Protein AF-A0A7W1W6Q8-F1 (afdb_monomer)

Sequence (133 aa):
MLDDGNVAHKLDLYVPNGTTSPVPLIVWIHGGWQNGDKSLGPNSHPLRYARSGYAVASINYRLSGEAIFPAQIYDCKAAIRWLRANASQYNLDVTRFGVWGQSAGGHLASLVGTSNDVTDLEGTLGGNLQYSS

pLDDT: mean 93.13, std 8.3, range [59.94, 98.56]

Structure (mmCIF, N/CA/C/O backbone):
data_AF-A0A7W1W6Q8-F1
#
_entry.id   AF-A0A7W1W6Q8-F1
#
loop_
_atom_site.group_PDB
_atom_site.id
_atom_site.type_symbol
_atom_site.label_atom_id
_atom_site.label_alt_id
_atom_site.label_comp_id
_atom_site.label_asym_id
_atom_site.label_entity_id
_atom_site.label_seq_id
_atom_site.pdbx_PDB_ins_code
_atom_site.Cartn_x
_atom_site.Cartn_y
_atom_site.Cartn_z
_atom_site.occupancy
_atom_site.B_iso_or_equiv
_atom_site.auth_seq_id
_atom_site.auth_comp_id
_atom_site.auth_asym_id
_atom_site.auth_atom_id
_atom_site.pdbx_PDB_model_num
ATOM 1 N N . MET A 1 1 ? 5.707 -9.674 4.293 1.00 88.75 1 MET A N 1
ATOM 2 C CA . MET A 1 1 ? 4.317 -9.769 3.818 1.00 88.75 1 MET A CA 1
ATOM 3 C C . MET A 1 1 ? 4.178 -11.060 3.047 1.00 88.75 1 MET A C 1
ATOM 5 O O . MET A 1 1 ? 3.430 -11.918 3.491 1.00 88.75 1 MET A O 1
ATOM 9 N N . LEU A 1 2 ? 4.924 -11.215 1.951 1.00 89.56 2 LEU A N 1
ATOM 10 C CA . LEU A 1 2 ? 5.010 -12.491 1.246 1.00 89.56 2 LEU A CA 1
ATOM 11 C C . LEU A 1 2 ? 6.128 -13.329 1.859 1.00 89.56 2 LEU A C 1
ATOM 13 O O . LEU A 1 2 ? 7.128 -12.778 2.324 1.00 89.56 2 LEU A O 1
ATOM 17 N N . ASP A 1 3 ? 5.920 -14.640 1.894 1.00 89.31 3 ASP A N 1
ATOM 18 C CA . ASP A 1 3 ? 6.892 -15.616 2.387 1.00 89.31 3 ASP A CA 1
ATOM 19 C C . ASP A 1 3 ? 7.646 -16.252 1.210 1.00 89.31 3 ASP A C 1
ATOM 21 O O . ASP A 1 3 ? 7.658 -17.462 1.016 1.00 89.31 3 ASP A O 1
ATOM 25 N N . ASP A 1 4 ? 8.201 -15.403 0.344 1.00 92.19 4 ASP A N 1
ATOM 26 C CA . ASP A 1 4 ? 8.911 -15.797 -0.882 1.00 92.19 4 ASP A CA 1
ATOM 27 C C . ASP A 1 4 ? 10.416 -15.485 -0.829 1.00 92.19 4 ASP A C 1
ATOM 29 O O . ASP A 1 4 ? 11.130 -15.605 -1.822 1.00 92.19 4 ASP A O 1
ATOM 33 N N . GLY A 1 5 ? 10.905 -15.051 0.335 1.00 91.50 5 GLY A N 1
ATOM 34 C CA . GLY A 1 5 ? 12.295 -14.656 0.544 1.00 91.50 5 GLY A CA 1
ATOM 35 C C . GLY A 1 5 ? 12.681 -13.302 -0.064 1.00 91.50 5 GLY A C 1
ATOM 36 O O . GLY A 1 5 ? 13.779 -12.821 0.223 1.00 91.50 5 GLY A O 1
ATOM 37 N N . ASN A 1 6 ? 11.807 -12.637 -0.829 1.00 94.25 6 ASN A N 1
ATOM 38 C CA . ASN A 1 6 ? 12.125 -11.360 -1.456 1.00 94.25 6 ASN A CA 1
ATOM 39 C C . ASN A 1 6 ? 11.961 -10.200 -0.461 1.00 94.25 6 ASN A C 1
ATOM 41 O O . ASN A 1 6 ? 10.875 -9.918 0.053 1.00 94.25 6 ASN A O 1
ATOM 45 N N . VAL A 1 7 ? 13.053 -9.479 -0.196 1.00 94.69 7 VAL A N 1
ATOM 46 C CA . VAL A 1 7 ? 13.039 -8.303 0.687 1.00 94.69 7 VAL A CA 1
ATOM 47 C C . VAL A 1 7 ? 12.128 -7.192 0.165 1.00 94.69 7 VAL A C 1
ATOM 49 O O . VAL A 1 7 ? 11.546 -6.473 0.979 1.00 94.69 7 VAL A O 1
ATOM 52 N N . ALA A 1 8 ? 11.938 -7.097 -1.154 1.00 95.94 8 ALA A N 1
ATOM 53 C CA . ALA A 1 8 ? 11.040 -6.142 -1.791 1.00 95.94 8 ALA A CA 1
ATOM 54 C C . ALA A 1 8 ? 9.565 -6.364 -1.412 1.00 95.94 8 ALA A C 1
ATOM 56 O O . ALA A 1 8 ? 8.764 -5.440 -1.472 1.00 95.94 8 ALA A O 1
ATOM 57 N N . HIS A 1 9 ? 9.203 -7.566 -0.954 1.00 97.25 9 HIS A N 1
ATOM 58 C CA . HIS A 1 9 ? 7.842 -7.925 -0.544 1.00 97.25 9 HIS A CA 1
ATOM 59 C C . HIS A 1 9 ? 7.676 -7.942 0.988 1.00 97.25 9 HIS A C 1
ATOM 61 O O . HIS A 1 9 ? 6.878 -8.699 1.564 1.00 97.25 9 HIS A O 1
ATOM 67 N N . LYS A 1 10 ? 8.454 -7.108 1.686 1.00 97.31 10 LYS A N 1
ATOM 68 C CA . LYS A 1 10 ? 8.371 -6.896 3.138 1.00 97.31 10 LYS A CA 1
ATOM 69 C C . LYS A 1 10 ? 7.816 -5.509 3.461 1.00 97.31 10 LYS A C 1
ATOM 71 O O . LYS A 1 10 ? 7.936 -4.572 2.683 1.00 97.31 10 LYS A O 1
ATOM 76 N N . LEU A 1 11 ? 7.225 -5.392 4.644 1.00 96.62 11 LEU A N 1
ATOM 77 C CA . LEU A 1 11 ? 6.731 -4.139 5.204 1.00 96.62 11 LEU A CA 1
ATOM 78 C C . LEU A 1 11 ? 7.017 -4.102 6.704 1.00 96.62 11 LEU A C 1
ATOM 80 O O . LEU A 1 11 ? 7.168 -5.162 7.314 1.00 96.62 11 LEU A O 1
ATOM 84 N N . ASP A 1 12 ? 7.066 -2.899 7.264 1.00 94.88 12 ASP A N 1
ATOM 85 C CA . ASP A 1 12 ? 7.060 -2.655 8.706 1.00 94.88 12 ASP A CA 1
ATOM 86 C C . ASP A 1 12 ? 5.720 -2.033 9.090 1.00 94.88 12 ASP A C 1
ATOM 88 O O . ASP A 1 12 ? 5.327 -1.009 8.527 1.00 94.88 12 ASP A O 1
ATOM 92 N N . LEU A 1 13 ? 5.018 -2.655 10.038 1.00 94.62 13 LEU A N 1
ATOM 93 C CA . LEU A 1 13 ? 3.718 -2.199 10.519 1.00 94.62 13 LEU A CA 1
ATOM 94 C C . LEU A 1 13 ? 3.844 -1.668 11.949 1.00 94.62 13 LEU A C 1
ATOM 96 O O . LEU A 1 13 ? 4.228 -2.392 12.866 1.00 94.62 13 LEU A O 1
ATOM 100 N N . TYR A 1 14 ? 3.475 -0.406 12.130 1.00 93.00 14 TYR A N 1
ATOM 101 C CA . TYR A 1 14 ? 3.467 0.298 13.403 1.00 93.00 14 TYR A CA 1
ATOM 102 C C . TYR A 1 14 ? 2.017 0.517 13.823 1.00 93.00 14 TYR A C 1
ATOM 104 O O . TYR A 1 14 ? 1.295 1.285 13.186 1.00 93.00 14 TYR A O 1
ATOM 112 N N . VAL A 1 15 ? 1.591 -0.156 14.890 1.00 92.44 15 VAL A N 1
ATOM 113 C CA . VAL A 1 15 ? 0.224 -0.066 15.419 1.00 92.44 15 VAL A CA 1
ATOM 114 C C . VAL A 1 15 ? 0.255 0.670 16.763 1.00 92.44 15 VAL A C 1
ATOM 116 O O . VAL A 1 15 ? 1.090 0.336 17.607 1.00 92.44 15 VAL A O 1
ATOM 119 N N . PRO A 1 16 ? -0.613 1.672 16.996 1.00 89.88 16 PRO A N 1
ATOM 120 C CA . PRO A 1 16 ? -0.722 2.318 18.297 1.00 89.88 16 PRO A CA 1
ATOM 121 C C . PRO A 1 16 ? -1.190 1.330 19.376 1.00 89.88 16 PRO A C 1
ATOM 123 O O . PRO A 1 16 ? -2.175 0.610 19.197 1.00 89.88 16 PRO A O 1
ATOM 126 N N . ASN A 1 17 ? -0.506 1.331 20.520 1.00 85.62 17 ASN A N 1
ATOM 127 C CA . ASN A 1 17 ? -0.862 0.497 21.668 1.00 85.62 17 ASN A CA 1
ATOM 128 C C . ASN A 1 17 ? -2.122 1.013 22.381 1.00 85.62 17 ASN A C 1
ATOM 130 O O . ASN A 1 17 ? -2.407 2.209 22.367 1.00 85.62 17 ASN A O 1
ATOM 134 N N . GLY A 1 18 ? -2.834 0.114 23.069 1.00 84.12 18 GLY A N 1
ATOM 135 C CA . GLY A 1 18 ? -3.951 0.477 23.952 1.00 84.12 18 GLY A CA 1
ATOM 136 C C . GLY A 1 18 ? -5.217 0.943 23.227 1.00 84.12 18 GLY A C 1
ATOM 137 O O . GLY A 1 18 ? -6.060 1.604 23.827 1.00 84.12 18 GLY A O 1
ATOM 138 N N . THR A 1 19 ? -5.353 0.624 21.940 1.00 86.25 19 THR A N 1
ATOM 139 C CA . THR A 1 19 ? -6.538 0.965 21.148 1.00 86.25 19 THR A CA 1
ATOM 140 C C . THR A 1 19 ? -7.657 -0.044 21.411 1.00 86.25 19 THR A C 1
ATOM 142 O O . THR A 1 19 ? -7.437 -1.251 21.403 1.00 86.25 19 THR A O 1
ATOM 145 N N . THR A 1 20 ? -8.871 0.447 21.672 1.00 87.00 20 THR A N 1
ATOM 146 C CA . THR A 1 20 ? -10.065 -0.384 21.933 1.00 87.00 20 THR A CA 1
ATOM 147 C C . THR A 1 20 ? -10.972 -0.530 20.711 1.00 87.00 20 THR A C 1
ATOM 149 O O . THR A 1 20 ? -11.968 -1.245 20.752 1.00 87.00 20 THR A O 1
ATOM 152 N N . SER A 1 21 ? -10.662 0.169 19.621 1.00 93.50 21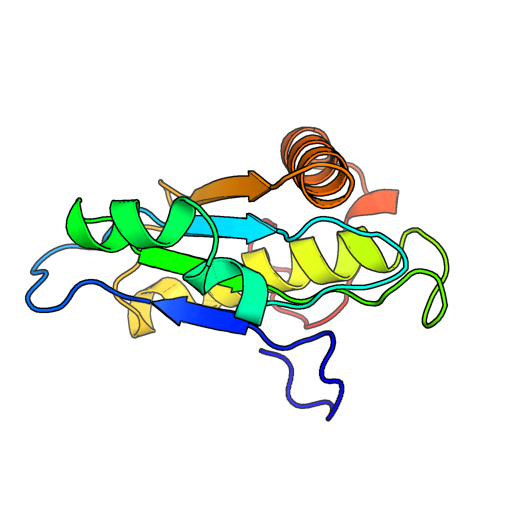 SER A N 1
ATOM 153 C CA . SER A 1 21 ? -11.414 0.147 18.364 1.00 93.50 21 SER A CA 1
ATOM 154 C C . SER A 1 21 ? -10.453 0.113 17.176 1.00 93.50 21 SER A C 1
ATOM 156 O O . SER A 1 21 ? -9.313 0.566 17.336 1.00 93.50 21 SER A O 1
ATOM 158 N N . PRO A 1 22 ? -10.885 -0.391 16.004 1.00 96.88 22 PRO A N 1
ATOM 159 C CA . PRO A 1 22 ? -10.048 -0.423 14.811 1.00 96.88 22 PRO A CA 1
ATOM 160 C C . PRO A 1 22 ? -9.522 0.961 14.419 1.00 96.88 22 PRO A C 1
ATOM 162 O O . PRO A 1 22 ? -10.265 1.950 14.409 1.00 96.88 22 PRO A O 1
ATOM 165 N N . VAL A 1 23 ? -8.231 1.036 14.094 1.00 96.69 23 VAL A N 1
ATOM 166 C CA . VAL A 1 23 ? -7.549 2.299 13.775 1.00 96.69 23 VAL A CA 1
ATOM 167 C C . VAL A 1 23 ? -7.395 2.520 12.269 1.00 96.69 23 VAL A C 1
ATOM 169 O O . VAL A 1 23 ? -7.203 1.555 11.527 1.00 96.69 23 VAL A O 1
ATOM 172 N N . PRO A 1 24 ? -7.439 3.777 11.790 1.00 97.25 24 PRO A N 1
ATOM 173 C CA . PRO A 1 24 ? -7.136 4.086 10.395 1.00 97.25 24 PRO A CA 1
ATOM 174 C C . PRO A 1 24 ? -5.672 3.755 10.069 1.00 97.25 24 PRO A C 1
ATOM 176 O O . PRO A 1 24 ? -4.803 3.873 10.934 1.00 97.25 24 PRO A O 1
ATOM 179 N N . LEU A 1 25 ? -5.387 3.382 8.821 1.00 97.44 25 LEU A N 1
ATOM 180 C CA . LEU A 1 25 ? -4.047 3.008 8.362 1.00 97.44 25 LEU A CA 1
ATOM 181 C C . LEU A 1 25 ? -3.512 4.005 7.332 1.00 97.44 25 LEU A C 1
ATOM 183 O O . LEU A 1 25 ? -4.204 4.354 6.379 1.00 97.44 25 LEU A O 1
ATOM 187 N N . ILE A 1 26 ? -2.244 4.389 7.477 1.00 95.94 26 ILE A N 1
ATOM 188 C CA . ILE A 1 26 ? -1.463 5.061 6.434 1.00 95.94 26 ILE A CA 1
ATOM 189 C C . ILE A 1 26 ? -0.472 4.056 5.844 1.00 95.94 26 ILE A C 1
ATOM 191 O O . ILE A 1 26 ? 0.419 3.577 6.544 1.00 95.94 26 ILE A O 1
ATOM 195 N N . VAL A 1 27 ? -0.591 3.768 4.551 1.00 96.81 27 VAL A N 1
ATOM 196 C CA . VAL A 1 27 ? 0.403 3.010 3.784 1.00 96.81 27 VAL A CA 1
ATOM 197 C C . VAL A 1 27 ? 1.408 3.995 3.200 1.00 96.81 27 VAL A C 1
ATOM 199 O O . VAL A 1 27 ? 1.072 4.809 2.339 1.00 96.81 27 VAL A O 1
ATOM 202 N N . TRP A 1 28 ? 2.636 3.951 3.706 1.00 96.00 28 TRP A N 1
ATOM 203 C CA . TRP A 1 28 ? 3.737 4.797 3.272 1.00 96.00 28 TRP A CA 1
ATOM 204 C C . TRP A 1 28 ? 4.598 4.107 2.212 1.00 96.00 28 TRP A C 1
ATOM 206 O O . TRP A 1 28 ? 5.085 2.995 2.426 1.00 96.00 28 TRP A O 1
ATOM 216 N N . ILE A 1 29 ? 4.838 4.814 1.108 1.00 96.62 29 ILE A N 1
ATOM 217 C CA . ILE A 1 29 ? 5.672 4.382 -0.014 1.00 96.62 29 ILE A CA 1
ATOM 218 C C . ILE A 1 29 ? 6.893 5.303 -0.106 1.00 96.62 29 ILE A C 1
ATOM 220 O O . ILE A 1 29 ? 6.770 6.510 -0.342 1.00 96.62 29 ILE A O 1
ATOM 224 N N . HIS A 1 30 ? 8.089 4.741 0.073 1.00 95.19 30 HIS A N 1
ATOM 225 C CA . HIS A 1 30 ? 9.329 5.512 -0.017 1.00 95.19 30 HIS A CA 1
ATOM 226 C C . HIS A 1 30 ? 9.604 6.009 -1.449 1.00 95.19 30 HIS A C 1
ATOM 228 O O . HIS A 1 30 ? 9.146 5.433 -2.439 1.00 95.19 30 HIS A O 1
ATOM 234 N N . GLY A 1 31 ? 10.373 7.094 -1.564 1.00 94.38 31 GLY A N 1
ATOM 235 C CA . GLY A 1 31 ? 10.875 7.589 -2.846 1.00 94.38 31 GLY A CA 1
ATOM 236 C C . GLY A 1 31 ? 12.064 6.789 -3.378 1.00 94.38 31 GLY A C 1
ATOM 237 O O . GLY A 1 31 ? 12.619 5.956 -2.671 1.00 94.38 31 GLY A O 1
ATOM 238 N N . GLY A 1 32 ? 12.460 7.099 -4.614 1.00 94.44 32 GLY A N 1
ATOM 239 C CA . GLY A 1 32 ? 13.556 6.443 -5.327 1.00 94.44 32 GLY A CA 1
ATOM 240 C C . GLY A 1 32 ? 13.125 5.177 -6.072 1.00 94.44 32 GLY A C 1
ATOM 241 O O . GLY A 1 32 ? 12.939 4.127 -5.484 1.00 94.44 32 GLY A O 1
ATOM 242 N N . TRP A 1 33 ? 13.041 5.235 -7.405 1.00 96.00 33 TRP A N 1
ATOM 243 C CA . TRP A 1 33 ? 12.847 4.008 -8.194 1.00 96.00 33 TRP A CA 1
ATOM 244 C C . TRP A 1 33 ? 14.074 3.097 -8.172 1.00 96.00 33 TRP A C 1
ATOM 246 O O . TRP A 1 33 ? 13.945 1.893 -8.335 1.00 96.00 33 TRP A O 1
ATOM 256 N N . GLN A 1 34 ? 15.262 3.674 -7.995 1.00 96.62 34 GLN A N 1
ATOM 257 C CA . GLN A 1 34 ? 16.541 2.968 -8.097 1.00 96.62 34 GLN A CA 1
ATOM 258 C C . GLN A 1 34 ? 17.147 2.621 -6.731 1.00 96.62 34 GLN A C 1
ATOM 260 O O . GLN A 1 34 ? 18.168 1.944 -6.679 1.00 96.62 34 GLN A O 1
ATOM 265 N N . ASN A 1 35 ? 16.586 3.137 -5.636 1.00 94.25 35 ASN A N 1
ATOM 266 C CA . ASN A 1 35 ? 17.120 2.984 -4.285 1.00 94.25 35 ASN A CA 1
ATOM 267 C C . ASN A 1 35 ? 16.045 3.278 -3.233 1.00 94.25 35 ASN A C 1
ATOM 269 O O . ASN A 1 35 ? 15.012 3.862 -3.543 1.00 94.25 35 ASN A O 1
ATOM 273 N N . GLY A 1 36 ? 16.345 2.932 -1.985 1.00 92.81 36 GLY A N 1
ATOM 274 C CA . GLY A 1 36 ? 15.461 3.145 -0.845 1.00 92.81 36 GLY A CA 1
ATOM 275 C C . GLY A 1 36 ? 14.785 1.858 -0.398 1.00 92.81 36 GLY A C 1
ATOM 276 O O . GLY A 1 36 ? 14.794 0.852 -1.102 1.00 92.81 36 GLY A O 1
ATOM 277 N N . ASP A 1 37 ? 14.240 1.906 0.811 1.00 94.00 37 ASP A N 1
ATOM 278 C CA . ASP A 1 37 ? 13.493 0.811 1.411 1.00 94.00 37 ASP A CA 1
ATOM 279 C C . ASP A 1 37 ? 12.542 1.342 2.505 1.00 94.00 37 ASP A C 1
ATOM 281 O O . ASP A 1 37 ? 12.495 2.535 2.835 1.00 94.00 37 ASP A O 1
ATOM 285 N N . LYS A 1 38 ? 11.785 0.427 3.105 1.00 91.25 38 LYS A N 1
ATOM 286 C CA . LYS A 1 38 ? 10.802 0.648 4.165 1.00 91.25 38 LYS A CA 1
ATOM 287 C C . LYS A 1 38 ? 11.386 1.250 5.446 1.00 91.25 38 LYS A C 1
ATOM 289 O O . LYS A 1 38 ? 10.628 1.858 6.204 1.00 91.25 38 LYS A O 1
ATOM 294 N N . SER A 1 39 ? 12.694 1.143 5.694 1.00 88.06 39 SER A N 1
ATOM 295 C CA . SER A 1 39 ? 13.357 1.756 6.858 1.00 88.06 39 SER A CA 1
ATOM 296 C C . SER A 1 39 ? 13.432 3.284 6.758 1.00 88.06 39 SER A C 1
ATOM 298 O O . SER A 1 39 ? 13.599 3.970 7.768 1.00 88.06 39 SER A O 1
ATOM 300 N N . LEU A 1 40 ? 13.205 3.844 5.564 1.00 75.81 40 LEU A N 1
ATOM 301 C CA . LEU A 1 40 ? 13.022 5.283 5.385 1.00 75.81 40 LEU A CA 1
ATOM 302 C C . LEU A 1 40 ? 11.691 5.778 5.965 1.00 75.81 40 LEU A C 1
ATOM 304 O O . LEU A 1 40 ? 11.579 6.958 6.287 1.00 75.81 40 LEU A O 1
ATOM 308 N N . GLY A 1 41 ? 10.706 4.892 6.157 1.00 63.09 41 GLY A N 1
ATOM 309 C CA . GLY A 1 41 ? 9.433 5.185 6.824 1.00 63.09 41 GLY A CA 1
ATOM 310 C C . GLY A 1 41 ? 9.627 5.817 8.208 1.00 63.09 41 GLY A C 1
ATOM 311 O O . GLY A 1 41 ? 9.126 6.916 8.446 1.00 63.09 41 GLY A O 1
ATOM 312 N N . PRO A 1 42 ? 10.418 5.193 9.095 1.00 60.25 42 PRO A N 1
ATOM 313 C CA . PRO A 1 42 ? 10.787 5.755 10.389 1.00 60.25 42 PRO A CA 1
ATOM 314 C C . PRO A 1 42 ? 11.428 7.137 10.403 1.00 60.25 42 PRO A C 1
ATOM 316 O O . PRO A 1 42 ? 11.102 7.949 11.269 1.00 60.25 42 PRO A O 1
ATOM 319 N N . ASN A 1 43 ? 12.302 7.414 9.438 1.00 60.78 43 ASN A N 1
ATOM 320 C CA . ASN A 1 43 ? 12.953 8.719 9.296 1.00 60.78 43 ASN A CA 1
ATOM 321 C C . ASN A 1 43 ? 12.084 9.729 8.532 1.00 60.78 43 ASN A C 1
ATOM 323 O O . ASN A 1 43 ? 12.405 10.916 8.455 1.00 60.78 43 ASN A O 1
ATOM 327 N N . SER A 1 44 ? 10.972 9.266 7.966 1.00 59.94 44 SER A N 1
ATOM 328 C CA . SER A 1 44 ? 10.008 10.082 7.251 1.00 59.94 44 SER A CA 1
ATOM 329 C C . SER A 1 44 ? 8.876 10.547 8.172 1.00 59.94 44 SER A C 1
ATOM 331 O O . SER A 1 44 ? 8.593 10.005 9.239 1.00 59.94 44 SER A O 1
ATOM 333 N N . HIS A 1 45 ? 8.203 11.606 7.739 1.00 66.44 45 HIS A N 1
ATOM 334 C CA . HIS A 1 45 ? 7.094 12.244 8.441 1.00 66.44 45 HIS A CA 1
ATOM 335 C C . HIS A 1 45 ? 5.964 11.291 8.933 1.00 66.44 45 HIS A C 1
ATOM 337 O O . HIS A 1 45 ? 5.424 11.564 10.002 1.00 66.44 45 HIS A O 1
ATOM 343 N N . PRO A 1 46 ? 5.598 10.186 8.250 1.00 67.62 46 PRO A N 1
ATOM 344 C CA . PRO A 1 46 ? 4.536 9.250 8.639 1.00 67.62 46 PRO A CA 1
ATOM 345 C C . PRO A 1 46 ? 4.512 8.722 10.080 1.00 67.62 46 PRO A C 1
ATOM 347 O O . PRO A 1 46 ? 3.434 8.658 10.669 1.00 67.62 46 PRO A O 1
ATOM 350 N N . LEU A 1 47 ? 5.646 8.374 10.705 1.00 71.19 47 LEU A N 1
ATOM 351 C CA . LEU A 1 47 ? 5.604 7.799 12.064 1.00 71.19 47 LEU A CA 1
ATOM 352 C C . LEU A 1 47 ? 5.060 8.765 13.123 1.00 71.19 47 LEU A C 1
ATOM 354 O O . LEU A 1 47 ? 4.594 8.334 14.178 1.00 71.19 47 LEU A O 1
ATOM 358 N N . ARG A 1 48 ? 5.053 10.077 12.856 1.00 76.31 48 ARG A N 1
ATOM 359 C CA . ARG A 1 48 ? 4.413 11.037 13.766 1.00 76.31 48 ARG A CA 1
ATOM 360 C C . ARG A 1 48 ? 2.895 10.838 13.858 1.00 76.31 48 ARG A C 1
ATOM 362 O O . ARG A 1 48 ? 2.317 11.178 14.885 1.00 76.31 48 ARG A O 1
ATOM 369 N N . TYR A 1 49 ? 2.265 10.248 12.840 1.00 78.50 49 TYR A N 1
ATOM 370 C CA . TYR A 1 49 ? 0.83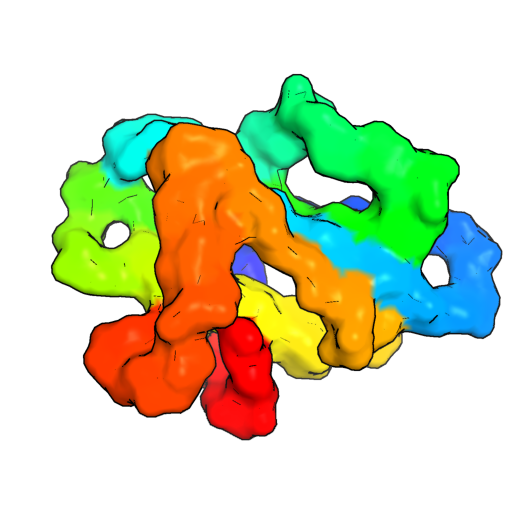1 9.947 12.853 1.00 78.50 49 TYR A CA 1
ATOM 371 C C . TYR A 1 49 ? 0.510 8.691 13.664 1.00 78.50 49 TYR A C 1
ATOM 373 O O . TYR A 1 49 ? -0.595 8.602 14.198 1.00 78.50 49 TYR A O 1
ATOM 381 N N . ALA A 1 50 ? 1.488 7.801 13.890 1.00 79.00 50 ALA A N 1
ATOM 382 C CA . ALA A 1 50 ? 1.333 6.707 14.851 1.00 79.00 50 ALA A CA 1
ATOM 383 C C . ALA A 1 50 ? 1.020 7.225 16.261 1.00 79.00 50 ALA A C 1
ATOM 385 O O . ALA A 1 50 ? 0.150 6.706 16.955 1.00 79.00 50 ALA A O 1
ATOM 386 N N . ARG A 1 51 ? 1.639 8.347 16.643 1.00 77.06 51 ARG A N 1
ATOM 387 C CA . ARG A 1 51 ? 1.332 9.058 17.895 1.00 77.06 51 ARG A CA 1
ATOM 388 C C . ARG A 1 51 ? -0.021 9.777 17.891 1.00 77.06 51 ARG A C 1
ATOM 390 O O . ARG A 1 51 ? -0.466 10.216 18.941 1.00 77.06 51 ARG A O 1
ATOM 397 N N . SER A 1 52 ? -0.664 9.903 16.732 1.00 84.44 52 SER A N 1
ATOM 398 C CA . SER A 1 52 ? -1.963 10.567 16.552 1.00 84.44 52 SER A CA 1
ATOM 399 C C . SER A 1 52 ? -3.113 9.569 16.344 1.00 84.44 52 SER A C 1
ATOM 401 O O . SER A 1 52 ? -4.182 9.962 15.888 1.00 84.44 52 SER A O 1
ATOM 403 N N . GLY A 1 53 ? -2.899 8.281 16.645 1.00 90.25 53 GLY A N 1
ATOM 404 C CA . GLY A 1 53 ? -3.936 7.246 16.577 1.00 90.25 53 GLY A CA 1
ATOM 405 C C . GLY A 1 53 ? -4.089 6.549 15.221 1.00 90.25 53 GLY A C 1
ATOM 406 O O . GLY A 1 53 ? -5.072 5.841 15.028 1.00 90.25 53 GLY A O 1
ATOM 407 N N . TYR A 1 54 ? -3.139 6.719 14.296 1.00 93.56 54 TYR A N 1
ATOM 408 C CA . TYR A 1 54 ? -3.105 5.985 13.024 1.00 93.56 54 TYR A CA 1
ATOM 409 C C . TYR A 1 54 ? -2.168 4.783 13.124 1.00 93.56 54 TYR A C 1
ATOM 411 O O . TYR A 1 54 ? -1.086 4.889 13.688 1.00 93.56 54 TYR A O 1
ATOM 419 N N . ALA A 1 55 ? -2.512 3.655 12.520 1.00 95.50 55 ALA A N 1
ATOM 420 C CA . ALA A 1 55 ? -1.492 2.687 12.145 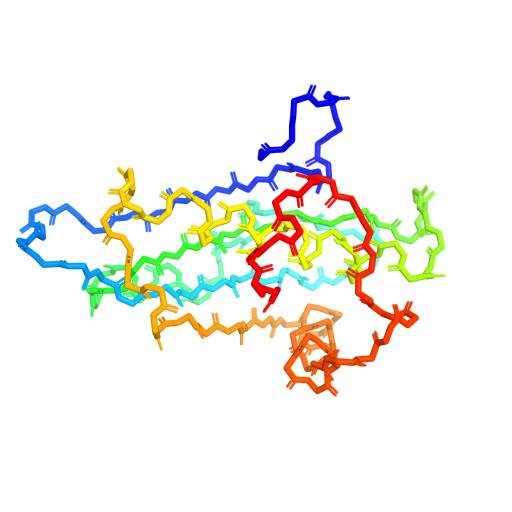1.00 95.50 55 ALA A CA 1
ATOM 421 C C . ALA A 1 55 ? -0.691 3.217 10.947 1.00 95.50 55 ALA A C 1
ATOM 423 O O . ALA A 1 55 ? -1.205 3.977 10.121 1.00 95.50 55 ALA A O 1
ATOM 424 N N . VAL A 1 56 ? 0.568 2.802 10.829 1.00 95.00 56 VAL A N 1
ATOM 425 C CA . VAL A 1 56 ? 1.427 3.134 9.686 1.00 95.00 56 VAL A CA 1
ATOM 426 C C . VAL A 1 56 ? 2.078 1.861 9.165 1.00 95.00 56 VAL A C 1
ATOM 428 O O . VAL A 1 56 ? 2.752 1.170 9.922 1.00 95.00 56 VAL A O 1
ATOM 431 N N . ALA A 1 57 ? 1.908 1.559 7.881 1.00 95.81 57 ALA A N 1
ATOM 432 C CA . ALA A 1 57 ? 2.615 0.486 7.191 1.00 95.81 57 ALA A CA 1
ATOM 433 C C . ALA A 1 57 ? 3.629 1.094 6.218 1.00 95.81 57 ALA A C 1
ATOM 435 O O . ALA A 1 57 ? 3.235 1.716 5.238 1.00 95.81 57 ALA A O 1
ATOM 436 N N . SER A 1 58 ? 4.924 0.921 6.473 1.00 95.62 58 SER A N 1
ATOM 437 C CA . SER A 1 58 ? 5.986 1.305 5.538 1.00 95.62 58 SER A CA 1
ATOM 438 C C . SER A 1 58 ? 6.330 0.106 4.661 1.00 95.62 58 SER A C 1
ATOM 440 O O . SER A 1 58 ? 6.730 -0.934 5.190 1.00 95.62 58 SER A O 1
ATOM 442 N N . ILE A 1 59 ? 6.146 0.216 3.346 1.00 97.25 59 ILE A N 1
ATOM 443 C CA . ILE A 1 59 ? 6.273 -0.918 2.418 1.00 97.25 59 ILE A CA 1
ATOM 444 C C . ILE A 1 59 ? 7.539 -0.817 1.565 1.00 97.25 59 ILE A C 1
ATOM 446 O O . ILE A 1 59 ? 7.973 0.280 1.214 1.00 97.25 59 ILE A O 1
ATOM 450 N N . ASN A 1 60 ? 8.109 -1.970 1.217 1.00 97.69 60 ASN A N 1
ATOM 451 C CA . ASN A 1 60 ? 9.037 -2.083 0.097 1.00 97.69 60 ASN A CA 1
ATOM 452 C C . ASN A 1 60 ? 8.274 -2.314 -1.217 1.00 97.69 60 ASN A C 1
ATOM 454 O O . ASN A 1 60 ? 7.113 -2.726 -1.221 1.00 97.69 60 ASN A O 1
ATOM 458 N N . TYR A 1 61 ? 8.971 -2.073 -2.322 1.00 98.25 61 TYR A N 1
ATOM 459 C CA . TYR A 1 61 ? 8.615 -2.505 -3.670 1.00 98.25 61 TYR A CA 1
ATOM 460 C C . TYR A 1 61 ? 9.903 -2.820 -4.439 1.00 98.25 61 TYR A C 1
ATOM 462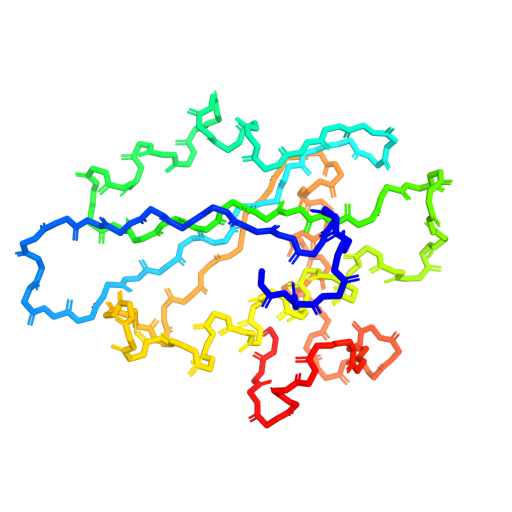 O O . TYR A 1 61 ? 10.976 -2.336 -4.072 1.00 98.25 61 TYR A O 1
ATOM 470 N N . ARG A 1 62 ? 9.818 -3.627 -5.500 1.00 98.38 62 ARG A N 1
ATOM 471 C CA . ARG A 1 62 ? 10.974 -3.972 -6.338 1.00 98.38 62 ARG A CA 1
ATOM 472 C C . ARG A 1 62 ? 11.519 -2.729 -7.022 1.00 98.38 62 ARG A C 1
ATOM 474 O O . ARG A 1 62 ? 10.784 -2.022 -7.708 1.00 98.38 62 ARG A O 1
ATOM 481 N N . LEU A 1 63 ? 12.808 -2.467 -6.889 1.00 98.31 63 LEU A N 1
ATOM 482 C CA . LEU A 1 63 ? 13.455 -1.319 -7.519 1.00 98.31 63 LEU A CA 1
ATOM 483 C C . LEU A 1 63 ? 13.581 -1.529 -9.037 1.00 98.31 63 LEU A C 1
ATOM 485 O O . LEU A 1 63 ? 13.516 -2.648 -9.544 1.00 98.31 63 LEU A O 1
ATOM 489 N N . SER A 1 64 ? 13.790 -0.455 -9.797 1.00 97.62 64 SER A N 1
ATOM 490 C CA . SER A 1 64 ? 13.849 -0.496 -11.266 1.00 97.62 64 SER A CA 1
ATOM 491 C C . SER A 1 64 ? 15.016 -1.325 -11.813 1.00 97.62 64 SER A C 1
ATOM 493 O O . SER A 1 64 ? 14.980 -1.735 -12.968 1.00 97.62 64 SER A O 1
ATOM 495 N N . GLY A 1 65 ? 16.058 -1.552 -11.005 1.00 97.12 65 GLY A N 1
ATOM 496 C CA . GLY A 1 65 ? 17.151 -2.474 -11.329 1.00 97.12 65 GLY A CA 1
ATOM 497 C C . GLY A 1 65 ? 16.815 -3.951 -11.087 1.00 97.12 65 GLY A C 1
ATOM 498 O O . GLY A 1 65 ? 17.529 -4.817 -11.577 1.00 97.12 65 GLY A O 1
ATOM 499 N N . GLU A 1 66 ? 15.738 -4.242 -10.352 1.00 97.56 66 GLU A N 1
ATOM 500 C CA . GLU A 1 66 ? 15.288 -5.600 -10.017 1.00 97.56 66 GLU A CA 1
ATOM 501 C C . GLU A 1 66 ? 14.138 -6.052 -10.925 1.00 97.56 66 GLU A C 1
ATOM 503 O O . GLU A 1 66 ? 14.069 -7.218 -11.310 1.00 97.56 66 GLU A O 1
ATOM 508 N N . ALA A 1 67 ? 13.229 -5.138 -11.276 1.00 97.69 67 ALA A N 1
ATOM 509 C CA . ALA A 1 67 ? 12.117 -5.416 -12.175 1.00 97.69 67 ALA A CA 1
ATOM 510 C C . ALA A 1 67 ? 11.659 -4.163 -12.932 1.00 97.69 67 ALA A C 1
ATOM 512 O O . ALA A 1 67 ? 11.615 -3.059 -12.385 1.00 97.69 67 ALA A O 1
ATOM 513 N N . ILE A 1 68 ? 11.252 -4.346 -14.188 1.00 97.88 68 ILE A N 1
ATOM 514 C CA . ILE A 1 68 ? 10.634 -3.282 -14.984 1.00 97.88 68 ILE A CA 1
ATOM 515 C C . ILE A 1 68 ? 9.201 -3.002 -14.511 1.00 97.88 68 ILE A C 1
ATOM 517 O O . ILE A 1 68 ? 8.512 -3.881 -13.987 1.00 97.88 68 ILE A O 1
ATOM 521 N N . PHE A 1 69 ? 8.731 -1.778 -14.738 1.00 97.94 69 PHE A N 1
ATOM 522 C CA . PHE A 1 69 ? 7.320 -1.430 -14.561 1.00 97.94 69 PHE A CA 1
ATOM 523 C C . PHE A 1 69 ? 6.424 -2.373 -15.397 1.00 97.94 69 PHE A C 1
ATOM 525 O O . PHE A 1 69 ? 6.810 -2.682 -16.528 1.00 97.94 69 PHE A O 1
ATOM 532 N N . PRO A 1 70 ? 5.252 -2.836 -14.900 1.00 97.75 70 PRO A N 1
ATOM 533 C CA . PRO A 1 70 ? 4.502 -2.398 -13.707 1.00 97.75 70 PRO A CA 1
ATOM 534 C C . PRO A 1 70 ? 4.793 -3.144 -12.390 1.00 97.75 70 PRO A C 1
ATOM 536 O O . PRO A 1 70 ? 3.986 -3.075 -11.463 1.00 97.75 70 PRO A O 1
ATOM 539 N N . ALA A 1 71 ? 5.934 -3.827 -12.249 1.00 98.19 71 ALA A N 1
ATOM 540 C CA . ALA A 1 71 ? 6.255 -4.594 -11.038 1.00 98.19 71 ALA A CA 1
ATOM 541 C C . ALA A 1 71 ? 6.077 -3.802 -9.725 1.00 98.19 71 ALA A C 1
ATOM 543 O O . ALA A 1 71 ? 5.503 -4.313 -8.768 1.00 98.19 71 ALA A O 1
ATOM 544 N N . GLN A 1 72 ? 6.493 -2.535 -9.713 1.00 98.50 72 GLN A N 1
ATOM 545 C CA . GLN A 1 72 ? 6.445 -1.657 -8.542 1.00 98.50 72 GLN A CA 1
ATOM 546 C C . GLN A 1 72 ? 5.022 -1.453 -8.015 1.00 98.50 72 GLN A C 1
ATOM 548 O O . GLN A 1 72 ? 4.785 -1.541 -6.812 1.00 98.50 72 GLN A O 1
ATOM 553 N N . ILE A 1 73 ? 4.064 -1.179 -8.909 1.00 98.44 73 ILE A N 1
ATOM 554 C CA . ILE A 1 73 ? 2.674 -0.974 -8.489 1.00 98.44 73 ILE A CA 1
ATOM 555 C C . ILE A 1 73 ? 2.027 -2.293 -8.064 1.00 98.44 73 ILE A C 1
ATOM 557 O O . ILE A 1 73 ? 1.260 -2.295 -7.103 1.00 98.44 73 ILE A O 1
ATOM 561 N N . TYR A 1 74 ? 2.380 -3.416 -8.695 1.00 98.50 74 TYR A N 1
ATOM 562 C CA . TYR A 1 74 ? 1.901 -4.726 -8.249 1.00 98.50 74 TYR A CA 1
ATOM 563 C C . TYR A 1 74 ? 2.338 -5.036 -6.817 1.00 98.50 74 TYR A C 1
ATOM 565 O O . TYR A 1 74 ? 1.547 -5.584 -6.052 1.00 98.50 74 TYR A O 1
ATOM 573 N N . ASP A 1 75 ? 3.551 -4.639 -6.432 1.00 98.56 75 ASP A N 1
ATOM 574 C CA . ASP A 1 75 ? 4.051 -4.821 -5.068 1.00 98.56 75 ASP A CA 1
ATOM 575 C C . ASP A 1 75 ? 3.284 -3.940 -4.073 1.00 98.56 75 ASP A C 1
ATOM 577 O O . ASP A 1 75 ? 2.859 -4.421 -3.019 1.00 98.56 75 ASP A O 1
ATOM 581 N N . CYS A 1 76 ? 3.025 -2.674 -4.429 1.00 98.44 76 CYS A N 1
ATOM 582 C CA . CYS A 1 76 ? 2.209 -1.771 -3.611 1.00 98.44 76 CYS A CA 1
ATOM 583 C C . CYS A 1 76 ? 0.784 -2.305 -3.412 1.00 98.44 76 CYS A C 1
ATOM 585 O O . CYS A 1 76 ? 0.286 -2.348 -2.286 1.00 98.44 76 CYS A O 1
ATOM 587 N N . LYS A 1 77 ? 0.138 -2.756 -4.491 1.00 98.38 77 LYS A N 1
ATOM 588 C CA . LYS A 1 77 ? -1.217 -3.309 -4.441 1.00 98.38 77 LYS A CA 1
ATOM 589 C C . LYS A 1 77 ? -1.275 -4.626 -3.669 1.00 98.38 77 LYS A C 1
ATOM 591 O O . LYS A 1 77 ? -2.174 -4.816 -2.851 1.00 98.38 77 LYS A O 1
ATOM 596 N N . ALA A 1 78 ? -0.282 -5.501 -3.835 1.00 98.38 78 ALA A N 1
ATOM 597 C CA . ALA A 1 78 ? -0.150 -6.714 -3.029 1.00 98.38 78 ALA A CA 1
ATOM 598 C C . ALA A 1 78 ? -0.033 -6.393 -1.529 1.00 98.38 78 ALA A C 1
ATOM 600 O O . ALA A 1 78 ? -0.665 -7.066 -0.710 1.00 98.38 78 ALA A O 1
ATOM 601 N N . ALA A 1 79 ? 0.698 -5.332 -1.168 1.00 98.44 79 ALA A N 1
ATOM 602 C CA . ALA A 1 79 ? 0.779 -4.847 0.208 1.00 98.44 79 ALA A CA 1
ATOM 603 C C . ALA A 1 79 ? -0.550 -4.391 0.776 1.00 98.44 79 ALA A C 1
ATOM 605 O O . ALA A 1 79 ? -0.905 -4.796 1.885 1.00 98.44 79 ALA A O 1
ATOM 606 N N . ILE A 1 80 ? -1.320 -3.624 0.015 1.00 98.38 80 ILE A N 1
ATOM 607 C CA . ILE A 1 80 ? -2.624 -3.155 0.476 1.00 98.38 80 ILE A CA 1
ATOM 608 C C . ILE A 1 80 ? -3.606 -4.323 0.623 1.00 98.38 80 ILE A C 1
ATOM 610 O O . ILE A 1 80 ? -4.275 -4.419 1.657 1.00 98.38 80 ILE A O 1
ATOM 614 N N . ARG A 1 81 ? -3.631 -5.265 -0.331 1.00 98.19 81 ARG A N 1
ATOM 615 C CA . ARG A 1 81 ? -4.456 -6.482 -0.227 1.00 98.19 81 ARG A CA 1
ATOM 616 C C . ARG A 1 81 ? -4.094 -7.310 1.000 1.00 98.19 81 ARG A C 1
ATOM 618 O O . ARG A 1 81 ? -4.980 -7.704 1.754 1.00 98.19 81 ARG A O 1
ATOM 625 N N . TRP A 1 82 ? -2.803 -7.530 1.250 1.00 98.44 82 TRP A N 1
ATOM 626 C CA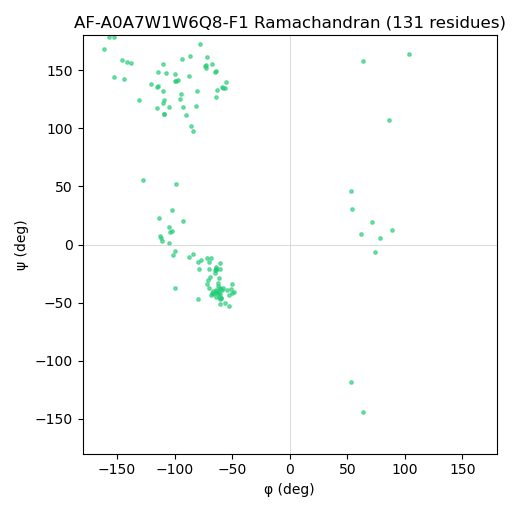 . TRP A 1 82 ? -2.354 -8.264 2.434 1.00 98.44 82 TRP A CA 1
ATOM 627 C C . TRP A 1 82 ? -2.724 -7.541 3.735 1.00 98.44 82 TRP A C 1
ATOM 629 O O . TRP A 1 82 ? -3.191 -8.179 4.676 1.00 98.44 82 TRP A O 1
ATOM 639 N N . LEU A 1 83 ? -2.580 -6.213 3.795 1.00 98.56 83 LEU A N 1
ATOM 640 C CA . LEU A 1 83 ? -2.962 -5.421 4.969 1.00 98.56 83 LEU A CA 1
ATOM 641 C C . LEU A 1 83 ? -4.472 -5.485 5.237 1.00 98.56 83 LEU A C 1
ATOM 643 O O . LEU A 1 83 ? -4.874 -5.611 6.391 1.00 98.56 83 LEU A O 1
ATOM 647 N N . ARG A 1 84 ? -5.311 -5.457 4.194 1.00 98.31 84 ARG A N 1
ATOM 648 C CA . ARG A 1 84 ? -6.766 -5.647 4.330 1.00 98.31 84 ARG A CA 1
ATOM 649 C C . ARG A 1 84 ? -7.124 -7.067 4.763 1.00 98.31 84 ARG A C 1
ATOM 651 O O . ARG A 1 84 ? -7.965 -7.226 5.644 1.00 98.31 84 ARG A O 1
ATOM 658 N N . ALA A 1 85 ? -6.460 -8.079 4.207 1.00 98.25 85 ALA A N 1
ATOM 659 C CA . ALA A 1 85 ? -6.668 -9.477 4.582 1.00 98.25 85 ALA A CA 1
ATOM 660 C C . ALA A 1 85 ? -6.321 -9.758 6.053 1.00 98.25 85 ALA A C 1
ATOM 662 O O . ALA A 1 85 ? -6.979 -10.567 6.701 1.00 98.25 85 ALA A O 1
ATOM 663 N N . ASN A 1 86 ? -5.325 -9.052 6.593 1.00 98.00 86 ASN A N 1
ATOM 664 C CA . ASN A 1 86 ? -4.855 -9.207 7.971 1.00 98.00 86 ASN A CA 1
ATOM 665 C C . ASN A 1 86 ? -5.356 -8.091 8.908 1.00 98.00 86 ASN A C 1
ATOM 667 O O . ASN A 1 86 ? -4.878 -7.960 10.035 1.00 98.00 86 ASN A O 1
ATOM 671 N N . ALA A 1 87 ? -6.320 -7.275 8.476 1.00 97.94 87 ALA A N 1
ATOM 672 C CA . ALA A 1 87 ? -6.753 -6.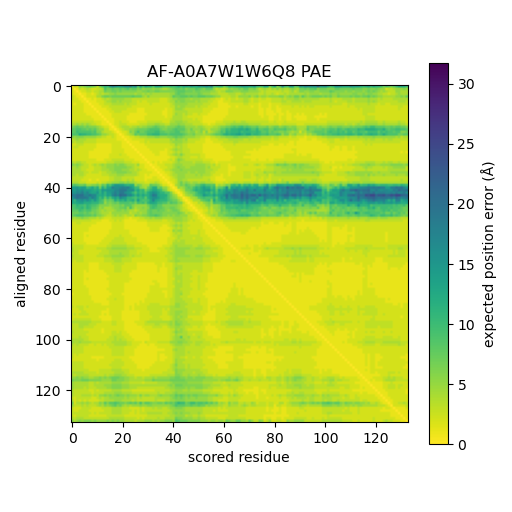102 9.230 1.00 97.94 87 ALA A CA 1
ATOM 673 C C . ALA A 1 87 ? -7.305 -6.447 10.620 1.00 97.94 87 ALA A C 1
ATOM 675 O O . ALA A 1 87 ? -7.002 -5.748 11.585 1.00 97.94 87 ALA A O 1
ATOM 676 N N . SER A 1 88 ? -8.053 -7.549 10.751 1.00 96.69 88 SER A N 1
ATOM 677 C CA . SER A 1 88 ? -8.586 -7.996 12.046 1.00 96.69 88 SER A CA 1
ATOM 678 C C . SER A 1 88 ? -7.478 -8.361 13.036 1.00 96.69 88 SER A C 1
ATOM 680 O O . SER A 1 88 ? -7.556 -7.986 14.203 1.00 96.69 88 SER A O 1
ATOM 682 N N . GLN A 1 89 ? -6.418 -9.025 12.565 1.00 96.69 89 GLN A N 1
ATOM 683 C CA . GLN A 1 89 ? -5.271 -9.421 13.384 1.00 96.69 89 GLN A CA 1
ATOM 684 C C . GLN A 1 89 ? -4.543 -8.207 13.972 1.00 96.69 89 GLN A C 1
ATOM 686 O O . GLN A 1 89 ? -4.047 -8.268 15.095 1.00 96.69 89 GLN A O 1
ATOM 691 N N . TYR A 1 90 ? -4.482 -7.109 13.219 1.00 96.19 90 TYR A N 1
ATOM 692 C CA . TYR A 1 90 ? -3.752 -5.901 13.602 1.00 96.19 90 TYR A CA 1
ATOM 693 C C . TYR A 1 90 ? -4.660 -4.756 14.080 1.00 96.19 90 TYR A C 1
ATOM 695 O O . TYR A 1 90 ? -4.179 -3.637 14.248 1.00 96.19 90 TYR A O 1
ATOM 703 N N . ASN A 1 91 ? -5.952 -5.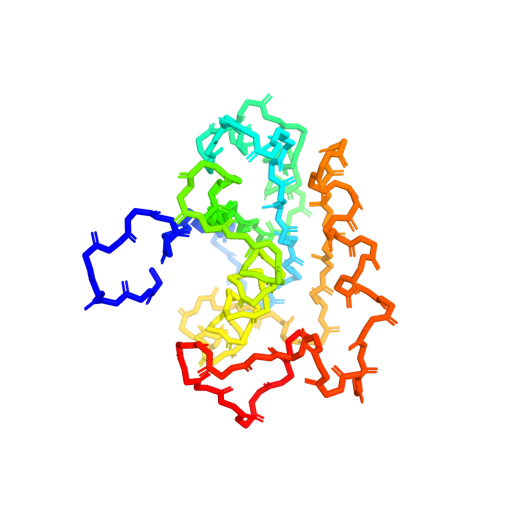025 14.311 1.00 96.81 91 ASN A N 1
ATOM 704 C CA . ASN A 1 91 ? -6.956 -4.039 14.724 1.00 96.81 91 ASN A CA 1
ATOM 705 C C . ASN A 1 91 ? -7.018 -2.805 13.791 1.00 96.81 91 ASN A C 1
ATOM 707 O O . ASN A 1 91 ? -7.030 -1.657 14.237 1.00 96.81 91 ASN A O 1
ATOM 711 N N . LEU A 1 92 ? -7.025 -3.039 12.478 1.00 98.12 92 LEU A N 1
ATOM 712 C CA . LEU A 1 92 ? -7.059 -2.000 11.447 1.00 98.12 92 LEU A CA 1
ATOM 713 C C . LEU A 1 92 ? -8.478 -1.808 10.907 1.00 98.12 92 LEU A C 1
ATOM 715 O O . LEU A 1 92 ? -9.211 -2.767 10.663 1.00 98.12 92 LEU A O 1
ATOM 719 N N . ASP A 1 93 ? -8.850 -0.558 10.666 1.00 97.94 93 ASP A N 1
ATOM 720 C CA . ASP A 1 93 ? -10.112 -0.190 10.041 1.00 97.94 93 ASP A CA 1
ATOM 721 C C . ASP A 1 93 ? -9.981 -0.213 8.514 1.00 97.94 93 ASP A C 1
ATOM 723 O O . ASP A 1 93 ? -9.460 0.722 7.902 1.00 97.94 93 ASP A O 1
ATOM 727 N N . VAL A 1 94 ? -10.489 -1.278 7.890 1.00 97.06 94 VAL A N 1
ATOM 728 C CA . VAL A 1 94 ? -10.438 -1.493 6.431 1.00 97.06 94 VAL A CA 1
ATOM 729 C C . VAL A 1 94 ? -11.149 -0.415 5.609 1.00 97.06 94 VAL A C 1
ATOM 731 O O . VAL A 1 94 ? -10.923 -0.325 4.403 1.00 97.06 94 VAL A O 1
ATOM 734 N N . THR A 1 95 ? -12.001 0.406 6.229 1.00 97.25 95 THR A N 1
ATOM 735 C CA . THR A 1 95 ? -12.697 1.511 5.550 1.00 97.25 95 THR A CA 1
ATOM 736 C C . THR A 1 95 ? -11.884 2.806 5.539 1.00 97.25 95 THR A C 1
ATOM 738 O O . THR A 1 95 ? -12.226 3.739 4.816 1.00 97.25 95 THR A O 1
ATOM 741 N N . ARG A 1 96 ? -10.785 2.872 6.306 1.00 97.31 96 ARG A N 1
ATOM 742 C CA . ARG A 1 96 ? -9.958 4.075 6.484 1.00 97.31 96 ARG A CA 1
ATOM 743 C C . ARG A 1 96 ? -8.481 3.809 6.201 1.00 97.31 96 ARG A C 1
ATOM 745 O O . ARG A 1 96 ? -7.616 4.070 7.038 1.00 97.31 96 ARG A O 1
ATOM 752 N N . PHE A 1 97 ? -8.197 3.291 5.009 1.00 97.75 97 PHE A N 1
ATOM 753 C CA . PHE A 1 97 ? -6.835 3.161 4.485 1.00 97.75 97 PHE A CA 1
ATOM 754 C C . PHE A 1 97 ? -6.512 4.366 3.597 1.00 97.75 97 PHE A C 1
ATOM 756 O O . PHE A 1 97 ? -7.233 4.648 2.643 1.00 97.75 97 PHE A O 1
ATOM 763 N N . GLY A 1 98 ? -5.423 5.066 3.905 1.00 96.25 98 GLY A N 1
ATOM 764 C CA . GLY A 1 98 ? -4.847 6.116 3.06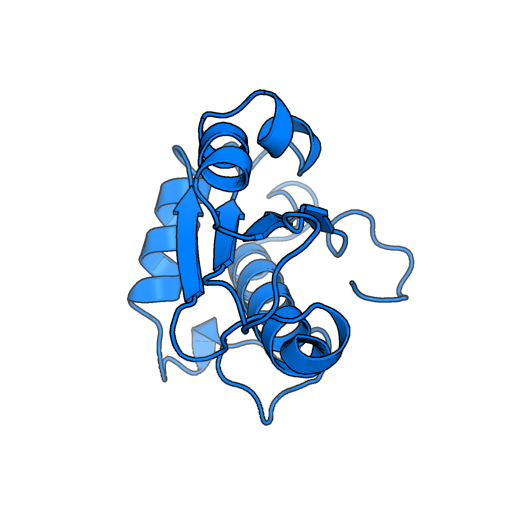8 1.00 96.25 98 GLY A CA 1
ATOM 765 C C . GLY A 1 98 ? -3.471 5.708 2.550 1.00 96.25 98 GLY A C 1
ATOM 766 O O . GLY A 1 98 ? -2.734 5.005 3.239 1.00 96.25 98 GLY A O 1
ATOM 767 N N . VAL A 1 99 ? -3.107 6.169 1.354 1.00 96.19 99 VAL A N 1
ATOM 768 C CA . VAL A 1 99 ? -1.791 5.916 0.748 1.00 96.19 99 VAL A CA 1
ATOM 769 C C . VAL A 1 99 ? -1.048 7.236 0.603 1.00 96.19 99 VAL A C 1
ATOM 771 O O . VAL A 1 99 ? -1.616 8.241 0.178 1.00 96.19 99 VAL A O 1
ATOM 774 N N . TRP A 1 100 ? 0.230 7.244 0.963 1.00 94.00 100 TRP A N 1
ATOM 775 C CA . TRP A 1 100 ? 1.085 8.419 0.866 1.00 94.00 100 TRP A CA 1
ATOM 776 C C . TRP A 1 100 ? 2.499 7.997 0.480 1.00 94.00 100 TRP A C 1
ATOM 778 O O . TRP A 1 100 ? 3.003 6.984 0.948 1.00 94.00 100 TRP A O 1
ATOM 788 N N . GLY A 1 101 ? 3.170 8.787 -0.348 1.00 93.81 101 GLY A N 1
ATOM 789 C CA . GLY A 1 101 ? 4.596 8.637 -0.582 1.00 93.81 101 GLY A CA 1
ATOM 790 C C . GLY A 1 101 ? 5.268 9.939 -0.994 1.00 93.81 101 GLY A C 1
ATOM 791 O O . GLY A 1 101 ? 4.625 10.981 -1.137 1.00 93.81 101 GLY A O 1
ATOM 792 N N . GLN A 1 102 ? 6.582 9.870 -1.195 1.00 91.81 102 GLN A N 1
ATOM 793 C CA . GLN A 1 102 ? 7.419 10.994 -1.617 1.00 91.81 102 GLN A CA 1
ATOM 794 C C . GLN A 1 102 ? 8.113 10.682 -2.948 1.00 91.81 102 GLN A C 1
ATOM 796 O O . GLN A 1 102 ? 8.596 9.573 -3.152 1.00 91.81 102 GLN A O 1
ATOM 801 N N . SER A 1 103 ? 8.167 11.653 -3.870 1.00 95.06 103 SER A N 1
ATOM 802 C CA . SER A 1 103 ? 8.809 11.504 -5.190 1.00 95.06 103 SER A CA 1
ATOM 803 C C . SER A 1 103 ? 8.288 10.271 -5.956 1.00 95.06 103 SER A C 1
ATOM 805 O O . SER A 1 103 ? 7.084 10.189 -6.187 1.00 95.06 103 SER A O 1
ATOM 807 N N . ALA A 1 104 ? 9.133 9.289 -6.291 1.00 97.06 104 ALA A N 1
ATOM 808 C CA . ALA A 1 104 ? 8.720 8.009 -6.881 1.00 97.06 104 ALA A CA 1
ATOM 809 C C . ALA A 1 104 ? 7.603 7.306 -6.084 1.00 97.06 104 ALA A C 1
ATOM 811 O O . ALA A 1 104 ? 6.662 6.774 -6.670 1.00 97.06 104 ALA A O 1
ATOM 812 N N . GLY A 1 105 ? 7.651 7.371 -4.750 1.00 96.94 105 GLY A N 1
ATOM 813 C CA . GLY A 1 105 ? 6.597 6.845 -3.888 1.00 96.94 105 GLY A CA 1
ATOM 814 C C . GLY A 1 105 ? 5.318 7.679 -3.936 1.00 96.94 105 GLY A C 1
ATOM 815 O O . GLY A 1 105 ? 4.229 7.134 -3.824 1.00 96.94 105 GLY A O 1
ATOM 816 N N . GLY A 1 106 ? 5.421 8.991 -4.168 1.00 97.19 106 GLY A N 1
ATOM 817 C CA . GLY A 1 106 ? 4.265 9.861 -4.412 1.00 97.19 106 GLY A CA 1
ATOM 818 C C . GLY A 1 106 ? 3.610 9.577 -5.766 1.00 97.19 106 GLY A C 1
ATOM 819 O O . GLY A 1 106 ? 2.384 9.560 -5.871 1.00 97.19 106 GLY A O 1
ATOM 820 N N . HIS A 1 107 ? 4.421 9.271 -6.783 1.00 98.50 107 HIS A N 1
ATOM 821 C CA . HIS A 1 107 ? 3.945 8.761 -8.066 1.00 98.50 107 HIS A CA 1
ATOM 822 C C . HIS A 1 107 ? 3.200 7.429 -7.888 1.00 98.50 107 HIS A C 1
ATOM 824 O O . HIS A 1 107 ? 2.061 7.316 -8.329 1.00 98.50 107 HIS A O 1
ATOM 830 N N . LEU A 1 108 ? 3.793 6.445 -7.197 1.00 98.56 108 LEU A N 1
ATOM 831 C CA . LEU A 1 108 ? 3.143 5.155 -6.929 1.00 98.56 108 LEU A CA 1
ATOM 832 C C . LEU A 1 108 ? 1.867 5.313 -6.092 1.00 98.56 108 LEU A C 1
ATOM 834 O O . LEU A 1 108 ? 0.859 4.703 -6.424 1.00 98.56 108 LEU A O 1
ATOM 838 N N . ALA A 1 109 ? 1.872 6.171 -5.069 1.00 98.19 109 ALA A N 1
ATOM 839 C CA . ALA A 1 109 ? 0.683 6.470 -4.269 1.00 98.19 109 ALA A CA 1
ATOM 840 C C . ALA A 1 109 ? -0.446 7.067 -5.122 1.00 98.19 109 ALA A C 1
ATOM 842 O O . ALA A 1 109 ? -1.599 6.659 -4.996 1.00 98.19 109 ALA A O 1
ATOM 843 N N . SER A 1 110 ? -0.105 7.993 -6.024 1.00 98.50 110 SER A N 1
ATOM 844 C CA . SER A 1 110 ? -1.066 8.578 -6.964 1.00 98.50 110 SER A CA 1
ATOM 845 C C . SER A 1 110 ? -1.617 7.518 -7.911 1.00 98.50 110 SER A C 1
ATOM 847 O O . SER A 1 110 ? -2.824 7.455 -8.103 1.00 98.50 110 SER A O 1
ATOM 849 N N . LEU A 1 111 ? -0.751 6.658 -8.456 1.00 98.25 111 LEU A N 1
ATOM 850 C CA . LEU A 1 111 ? -1.152 5.600 -9.376 1.00 98.25 111 LEU A CA 1
ATOM 851 C C . LEU A 1 111 ? -2.044 4.560 -8.691 1.00 98.25 111 LEU A C 1
ATOM 853 O O . LEU A 1 111 ? -3.053 4.169 -9.260 1.00 98.25 111 LEU A O 1
ATOM 857 N N . VAL A 1 112 ? -1.732 4.150 -7.458 1.00 98.19 112 VAL A N 1
ATOM 858 C CA . VAL A 1 112 ? -2.617 3.295 -6.649 1.00 98.19 112 VAL A CA 1
ATOM 859 C C . VAL A 1 112 ? -3.989 3.955 -6.493 1.00 98.19 112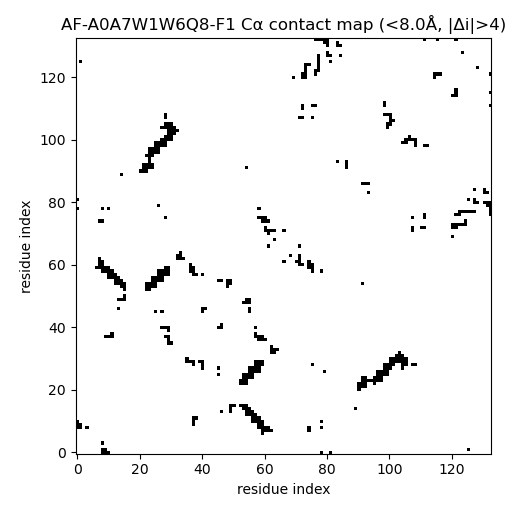 VAL A C 1
ATOM 861 O O . VAL A 1 112 ? -4.996 3.339 -6.820 1.00 98.19 112 VAL A O 1
ATOM 864 N N . GLY A 1 113 ? -4.034 5.228 -6.086 1.00 97.25 113 GLY A N 1
ATOM 865 C CA . GLY A 1 113 ? -5.291 5.949 -5.869 1.00 97.25 113 GLY A CA 1
ATOM 866 C C . GLY A 1 113 ? -6.136 6.182 -7.128 1.00 97.25 113 GLY A C 1
ATOM 867 O O . GLY A 1 113 ? -7.342 6.386 -7.013 1.00 97.25 113 GLY A O 1
ATOM 868 N N . THR A 1 114 ? -5.535 6.150 -8.321 1.00 97.69 114 THR A N 1
ATOM 869 C CA . THR A 1 114 ? -6.223 6.403 -9.601 1.00 97.69 114 THR A CA 1
ATOM 870 C C . THR A 1 114 ? -6.364 5.170 -10.494 1.00 97.69 114 THR A C 1
ATOM 872 O O . THR A 1 114 ? -6.893 5.289 -11.596 1.00 97.69 114 THR A O 1
ATOM 875 N N . SER A 1 115 ? -5.923 3.991 -10.043 1.00 97.62 115 SER A N 1
ATOM 876 C CA . SER A 1 115 ? -5.943 2.745 -10.832 1.00 97.62 115 SER A CA 1
ATOM 877 C C . SER A 1 115 ? -6.884 1.675 -10.282 1.00 97.62 115 SER A C 1
ATOM 879 O O . SER A 1 115 ? -6.698 0.485 -10.559 1.00 97.62 115 SER A O 1
ATOM 881 N N . ASN A 1 116 ? -7.896 2.074 -9.508 1.00 92.44 116 ASN A N 1
ATOM 882 C CA . ASN A 1 116 ? -8.989 1.166 -9.169 1.00 92.44 116 ASN A CA 1
ATOM 883 C C . ASN A 1 116 ? -9.647 0.661 -10.457 1.00 92.44 116 ASN A C 1
ATOM 885 O O . ASN A 1 116 ? -9.874 1.435 -11.386 1.00 92.44 116 ASN A O 1
ATOM 889 N N . ASP A 1 117 ? -9.890 -0.647 -10.511 1.00 91.00 117 ASP A N 1
ATOM 890 C CA . ASP A 1 117 ? -10.492 -1.357 -11.646 1.00 91.00 117 ASP A CA 1
ATOM 891 C C . ASP A 1 117 ? -9.695 -1.297 -12.969 1.00 91.00 117 ASP A C 1
ATOM 893 O O . ASP A 1 117 ? -10.155 -1.785 -14.002 1.00 91.00 117 ASP A O 1
ATOM 897 N N . VAL A 1 118 ? -8.460 -0.776 -12.957 1.00 97.06 118 VAL A N 1
ATOM 898 C CA . VAL A 1 118 ? -7.551 -0.827 -14.112 1.00 97.06 118 VAL A CA 1
ATOM 899 C C . VAL A 1 118 ? -6.819 -2.166 -14.110 1.00 97.06 118 VAL A C 1
ATOM 901 O O . VAL A 1 118 ? -5.807 -2.336 -13.427 1.00 97.06 118 VAL A O 1
ATOM 904 N N . THR A 1 119 ? -7.322 -3.120 -14.897 1.00 94.69 119 THR A N 1
ATOM 905 C CA . THR A 1 119 ? -6.845 -4.515 -14.921 1.00 94.69 119 THR A CA 1
ATOM 906 C C . THR A 1 119 ? -5.334 -4.638 -15.130 1.00 94.69 119 THR A C 1
ATOM 908 O O . THR A 1 119 ? -4.674 -5.371 -14.393 1.00 94.69 119 THR A O 1
ATOM 911 N N . ASP A 1 120 ? -4.765 -3.866 -16.059 1.00 96.00 120 ASP A N 1
ATOM 912 C CA . ASP A 1 120 ? -3.331 -3.913 -16.384 1.00 96.00 120 ASP A CA 1
ATOM 913 C C . ASP A 1 120 ? -2.432 -3.487 -15.213 1.00 96.00 120 ASP A C 1
ATOM 915 O O . ASP A 1 120 ? -1.258 -3.858 -15.151 1.00 96.00 120 ASP A O 1
ATOM 919 N N . LEU A 1 121 ? -2.978 -2.732 -14.257 1.00 97.12 121 LEU A N 1
ATOM 920 C CA . LEU A 1 121 ? -2.261 -2.227 -13.090 1.00 97.12 121 LEU A CA 1
ATOM 921 C C . LEU A 1 121 ? -2.611 -2.970 -11.797 1.00 97.12 121 LEU A C 1
ATOM 923 O O . LEU A 1 121 ? -2.075 -2.606 -10.760 1.00 97.12 121 LEU A O 1
ATOM 927 N N . GLU A 1 122 ? -3.474 -3.989 -11.822 1.00 95.94 122 GLU A N 1
ATOM 928 C CA . GLU A 1 122 ? -3.938 -4.682 -10.609 1.00 95.94 122 GLU A CA 1
ATOM 929 C C . GLU A 1 122 ? -2.926 -5.702 -10.069 1.00 95.94 122 GLU A C 1
ATOM 931 O O . GLU A 1 122 ? -2.605 -5.719 -8.873 1.00 95.94 122 GLU A O 1
ATOM 936 N N . GLY A 1 123 ? -2.386 -6.525 -10.971 1.00 94.75 123 GLY A N 1
ATOM 937 C CA . GLY A 1 123 ? -1.459 -7.606 -10.647 1.00 94.75 123 GLY A CA 1
ATOM 938 C C . GLY A 1 123 ? -2.072 -8.707 -9.771 1.00 94.75 123 GLY A C 1
ATOM 939 O O . GLY A 1 123 ? -3.037 -8.513 -9.040 1.00 94.75 123 GLY A O 1
ATOM 940 N N . THR A 1 124 ? -1.479 -9.897 -9.809 1.00 95.69 124 THR A N 1
ATOM 941 C CA . THR A 1 124 ? -1.945 -11.062 -9.027 1.00 95.69 124 THR A CA 1
ATOM 942 C C . THR A 1 124 ? -0.971 -11.479 -7.923 1.00 95.69 124 THR A C 1
ATOM 944 O O . THR A 1 124 ? -1.175 -12.488 -7.245 1.00 95.69 124 THR A O 1
ATOM 947 N N . LEU A 1 125 ? 0.098 -10.700 -7.727 1.00 95.50 125 LEU A N 1
ATOM 948 C CA . LEU A 1 125 ? 1.136 -10.986 -6.745 1.00 95.50 125 LEU A CA 1
ATOM 949 C C . LEU A 1 125 ? 0.546 -11.070 -5.329 1.00 95.50 125 LEU A C 1
ATOM 951 O O . LEU A 1 125 ? -0.242 -10.216 -4.914 1.00 95.50 125 LEU A O 1
ATOM 955 N N . GLY A 1 126 ? 0.975 -12.092 -4.585 1.00 88.12 126 GLY A N 1
ATOM 956 C CA . GLY A 1 126 ? 0.689 -12.237 -3.159 1.00 88.12 126 GLY A CA 1
ATOM 957 C C . GLY A 1 126 ? -0.707 -12.749 -2.797 1.00 88.12 126 GLY A C 1
ATOM 958 O O . GLY A 1 126 ? -1.037 -12.796 -1.611 1.00 88.12 126 GLY A O 1
ATOM 959 N N . GLY A 1 127 ? -1.523 -13.138 -3.783 1.00 92.06 127 GLY A N 1
ATOM 960 C CA . GLY A 1 127 ? -2.880 -13.631 -3.548 1.00 92.06 127 GLY A CA 1
ATOM 961 C C . GLY A 1 127 ? -3.786 -12.559 -2.935 1.00 92.06 127 GLY A C 1
ATOM 962 O O . GLY A 1 127 ? -3.678 -11.381 -3.276 1.00 92.06 127 GLY A O 1
ATOM 963 N N . ASN A 1 128 ? -4.689 -12.972 -2.035 1.00 96.00 128 ASN A N 1
ATOM 964 C CA . ASN A 1 128 ? -5.672 -12.086 -1.389 1.00 96.00 128 ASN A CA 1
ATOM 965 C C . ASN A 1 128 ? -6.523 -11.293 -2.399 1.00 96.00 128 ASN A C 1
ATOM 967 O O . ASN A 1 128 ? -6.940 -10.172 -2.124 1.00 96.00 128 ASN A O 1
ATOM 971 N N . LEU A 1 129 ? -6.766 -11.878 -3.578 1.00 95.88 129 LEU A N 1
ATOM 972 C CA . LEU A 1 129 ? -7.396 -11.214 -4.727 1.00 95.88 129 LEU A CA 1
ATOM 973 C C . LEU A 1 129 ? -8.875 -10.873 -4.496 1.00 95.88 129 LEU A C 1
ATOM 975 O O . LEU A 1 129 ? -9.464 -10.130 -5.268 1.00 95.88 129 LEU A O 1
ATOM 979 N N . GLN A 1 130 ? -9.476 -11.409 -3.433 1.00 95.94 130 GLN A N 1
ATOM 980 C CA . GLN A 1 130 ? -10.813 -11.040 -2.977 1.00 95.94 130 GLN A CA 1
ATOM 981 C C . GLN A 1 130 ? -10.852 -9.699 -2.224 1.00 95.94 130 GLN A C 1
ATOM 983 O O . GLN A 1 130 ? -11.937 -9.180 -1.971 1.00 95.94 130 GLN A O 1
ATOM 988 N N . TYR A 1 131 ? -9.697 -9.155 -1.826 1.00 96.38 131 TYR A N 1
ATOM 989 C CA . TYR A 1 131 ? -9.590 -7.843 -1.195 1.00 96.38 131 TYR A CA 1
ATOM 990 C C . TYR A 1 131 ? -9.184 -6.806 -2.238 1.00 96.38 131 TYR A C 1
ATOM 992 O O . TYR A 1 131 ? -8.333 -7.074 -3.082 1.00 96.38 131 TYR A O 1
ATOM 1000 N N . SER A 1 132 ? -9.759 -5.607 -2.151 1.00 94.38 132 SER A N 1
ATOM 1001 C CA . SER A 1 132 ? -9.324 -4.490 -2.989 1.00 94.38 132 SER A CA 1
ATOM 1002 C C . SER A 1 132 ? -7.887 -4.094 -2.646 1.00 94.38 132 SER A C 1
ATOM 1004 O O . SER A 1 132 ? -7.471 -4.203 -1.490 1.00 94.38 132 SER A O 1
ATOM 1006 N N . SER A 1 133 ? -7.137 -3.607 -3.625 1.00 93.25 133 SER A N 1
ATOM 1007 C CA . SER A 1 133 ? -5.822 -3.009 -3.396 1.00 93.25 133 SER A CA 1
ATOM 1008 C C . SER A 1 133 ? -5.876 -1.519 -3.076 1.00 93.25 133 SER A C 1
ATOM 1010 O O . SER A 1 133 ? -6.991 -0.986 -2.886 1.00 93.25 133 SER A O 1
#

Mean predicted aligned error: 3.48 Å

Secondary structure (DSSP, 8-state):
--SSS-GGG-EEEE--TT-SSPEEEEEEE-S-SSS--TTHHHHSTTHHHHTTT-EEEEE----TTT--TTHHHHHHHHHHHHHHHTTTTTTEEEEEEEEEESTHHHHHHHHHHH-TT-GGGT--TTS-TTS--

Nearest PDB structures (foldseek):
  6xyc-assembly1_A  TM=9.509E-01  e=7.250E-11  metagenome
  6mly-assembly3_C  TM=9.540E-01  e=9.471E-11  Bacteroides eggerthii
  6nkf-assembly2_B  TM=8.515E-01  e=2.112E-10  metagenome
  2hm7-assembly1_A  TM=8.261E-01  e=1.575E-07  Alicyclobacillus acidocaldarius
  5l2p-assembly1_C  TM=8.208E-01  e=4.588E-07  Saccharolobus solfataricus

Radius of gyration: 13.76 Å; Cα contacts (8 Å, |Δi|>4): 255; chains: 1; bounding box: 30×28×40 Å

Foldseek 3Di:
DDPPPDLQLDKDKQAAPPDPAAFAEEEEEEDDLADDFLVVVVVDPVVVCNVVGYMYIRHGFQHCVRDPPPRRLQSVFLVLLVCLVCRVVRSHDNVRYAYDYDHRSNVSSVCLVVCFVVVVRNDCPNHSVVGGD

Solvent-accessible surface area (backbone atoms only — not comparable to full-atom values): 7267 Å² total; per-residue (Å²): 105,55,96,74,84,51,70,36,44,32,62,50,78,46,67,53,81,93,65,92,60,60,25,36,32,38,41,36,32,53,35,51,55,79,46,81,47,33,76,51,36,73,80,36,79,65,54,64,41,32,80,70,61,23,26,35,35,16,34,26,44,49,34,57,88,77,38,61,85,67,48,40,51,20,36,48,28,28,50,40,8,50,49,56,73,45,14,77,84,67,44,38,30,81,89,41,69,45,69,42,38,42,69,51,9,30,50,48,31,50,48,60,74,72,38,74,91,36,70,96,62,45,62,73,52,83,54,55,78,90,43,70,95